Protein AF-A0A0E4BX94-F1 (afdb_monomer_lite)

Organism: NCBI:txid1355477

InterPro domains:
  IPR005530 SPW repeat-containing integral membrane domain [PF03779] (1-95)

Secondary structure (DSSP, 8-state):
-HHHHHHHHGGG---S-----TTHHHHHHHHHHHHHHHHHHHHHHTT---HHHHHHHHHHHHHHHHHHHHSS-TT-HHHHHHHHHHHHHHHHHHHHHHHHGGGS-HHHHTTTT-

Radius of gyration: 15.82 Å; chains: 1; bounding box: 36×21×45 Å

Sequence (114 aa):
MLLGALIAASPWFPIQDSSGIAGHDTMVLNTVAVGLVVFGLSQLEYVALQRWQEVATILVGLWLIVSPLVLGYSGEGFLRIYHTSLGAVAVILGVLQLWQDWDMSDQDLLKHGQ

Foldseek 3Di:
DVLLVCQLCVLVPPDDDCPDDPQSVVLNVLSNVLSVLLVVLVVVCLVANDLVSLVVLLVSLVCLQCVCVVRVVVVPVVSNVVSNVSSVVSNVVSVVVNVVCVPPDSVRSRVVSD

Structure (mmCIF, N/CA/C/O backbone):
data_AF-A0A0E4BX94-F1
#
_entry.id   AF-A0A0E4BX94-F1
#
loop_
_atom_site.group_PDB
_atom_site.id
_atom_site.type_symbol
_atom_site.label_atom_id
_atom_site.label_alt_id
_atom_site.label_comp_id
_atom_site.label_asym_id
_atom_site.label_entity_id
_atom_site.label_seq_id
_atom_site.pdbx_PDB_ins_code
_atom_site.Cartn_x
_atom_site.Cartn_y
_atom_site.Cartn_z
_atom_site.occupancy
_atom_site.B_iso_or_equiv
_atom_site.auth_seq_id
_atom_site.auth_comp_id
_atom_site.auth_asym_id
_atom_site.auth_atom_id
_atom_site.pdbx_PDB_model_num
ATOM 1 N N . MET A 1 1 ? -2.008 6.105 5.348 1.00 79.56 1 MET A N 1
ATOM 2 C CA . MET A 1 1 ? -1.988 7.306 4.469 1.00 79.56 1 MET A CA 1
ATOM 3 C C . MET A 1 1 ? -0.637 7.541 3.801 1.00 79.56 1 MET A C 1
ATOM 5 O O . MET A 1 1 ? -0.580 7.506 2.579 1.00 79.56 1 MET A O 1
ATOM 9 N N . LEU A 1 2 ? 0.447 7.757 4.564 1.00 85.12 2 LEU A N 1
ATOM 10 C CA . LEU A 1 2 ? 1.781 8.031 3.998 1.00 85.12 2 LEU A CA 1
ATOM 11 C C . LEU A 1 2 ? 2.258 6.939 3.030 1.00 85.12 2 LEU A C 1
ATOM 13 O O . LEU A 1 2 ? 2.759 7.262 1.962 1.00 85.12 2 LEU A O 1
ATOM 17 N N . LEU A 1 3 ? 2.039 5.663 3.367 1.00 80.94 3 LEU A N 1
ATOM 18 C CA . LEU A 1 3 ? 2.409 4.539 2.505 1.00 80.94 3 LEU A CA 1
ATOM 19 C C . LEU A 1 3 ? 1.673 4.576 1.155 1.00 80.94 3 LEU A C 1
ATOM 21 O O . LEU A 1 3 ? 2.311 4.467 0.116 1.00 80.94 3 LEU A O 1
ATOM 25 N N . GLY A 1 4 ? 0.355 4.803 1.159 1.00 76.81 4 GLY A N 1
ATOM 26 C CA . GLY A 1 4 ? -0.443 4.925 -0.068 1.00 76.81 4 GLY A CA 1
ATOM 27 C C . GLY A 1 4 ? -0.037 6.125 -0.925 1.00 76.81 4 GLY A C 1
ATOM 28 O O . GLY A 1 4 ? 0.129 5.987 -2.134 1.00 76.81 4 GLY A O 1
ATOM 29 N N . ALA A 1 5 ? 0.223 7.276 -0.297 1.00 82.69 5 ALA A N 1
ATOM 30 C CA . ALA A 1 5 ? 0.733 8.458 -0.992 1.00 82.69 5 ALA A CA 1
ATOM 31 C C . ALA A 1 5 ? 2.122 8.211 -1.608 1.00 82.69 5 ALA A C 1
ATOM 33 O O . ALA A 1 5 ? 2.380 8.616 -2.739 1.00 82.69 5 ALA A O 1
ATOM 34 N N . LEU A 1 6 ? 3.000 7.506 -0.891 1.00 83.94 6 LEU A N 1
ATOM 35 C CA . LEU A 1 6 ? 4.344 7.177 -1.355 1.00 83.94 6 LEU A CA 1
ATOM 36 C C . LEU A 1 6 ? 4.321 6.160 -2.502 1.00 83.94 6 LEU A C 1
ATOM 38 O O . LEU A 1 6 ? 5.088 6.315 -3.447 1.00 83.94 6 LEU A O 1
ATOM 42 N N . ILE A 1 7 ? 3.415 5.177 -2.463 1.00 81.69 7 ILE A N 1
ATOM 43 C CA . ILE A 1 7 ? 3.168 4.263 -3.587 1.00 81.69 7 ILE A CA 1
ATOM 44 C C . ILE A 1 7 ? 2.652 5.055 -4.794 1.00 81.69 7 ILE A C 1
ATOM 46 O O . ILE A 1 7 ? 3.216 4.938 -5.872 1.00 81.69 7 ILE A O 1
ATOM 50 N N . ALA A 1 8 ? 1.641 5.913 -4.624 1.00 82.81 8 ALA A N 1
ATOM 51 C CA . ALA A 1 8 ? 1.071 6.684 -5.733 1.00 82.81 8 ALA A CA 1
ATOM 52 C C . ALA A 1 8 ? 2.098 7.618 -6.396 1.00 82.81 8 ALA A C 1
ATOM 54 O O . ALA A 1 8 ? 2.104 7.766 -7.616 1.00 82.81 8 ALA A O 1
ATOM 55 N N . ALA A 1 9 ? 2.972 8.234 -5.598 1.00 82.25 9 ALA A N 1
ATOM 56 C CA . ALA A 1 9 ? 4.013 9.135 -6.080 1.00 82.25 9 ALA A CA 1
ATOM 57 C C . ALA A 1 9 ? 5.256 8.404 -6.614 1.00 82.25 9 ALA A C 1
ATOM 59 O O . ALA A 1 9 ? 6.087 9.030 -7.276 1.00 82.25 9 ALA A O 1
ATOM 60 N N . SER A 1 10 ? 5.401 7.096 -6.362 1.00 77.81 10 SER A N 1
ATOM 61 C CA . SER A 1 10 ? 6.633 6.373 -6.681 1.00 77.81 10 SER A CA 1
ATOM 62 C C . SER A 1 10 ? 7.057 6.409 -8.155 1.00 77.81 10 SER A C 1
ATOM 64 O O . SER A 1 10 ? 8.266 6.433 -8.387 1.00 77.81 10 SER A O 1
ATOM 66 N N . PRO A 1 11 ? 6.148 6.452 -9.157 1.00 75.88 11 PRO A N 1
ATOM 67 C CA . PRO A 1 11 ? 6.549 6.540 -10.563 1.00 75.88 11 PRO A CA 1
ATOM 68 C C . PRO A 1 11 ? 7.310 7.823 -10.923 1.00 75.88 11 PRO A C 1
ATOM 70 O O . PRO A 1 11 ? 7.987 7.856 -11.945 1.00 75.88 11 PRO A O 1
ATOM 73 N N . TRP A 1 12 ? 7.213 8.875 -10.103 1.00 80.38 12 TRP A N 1
ATOM 74 C CA . TRP A 1 12 ? 7.854 10.170 -10.353 1.00 80.38 12 TRP A CA 1
ATOM 75 C C . TRP A 1 12 ? 9.200 10.346 -9.642 1.00 80.38 12 TRP A C 1
ATOM 77 O O . TRP A 1 12 ? 9.798 11.418 -9.756 1.00 80.38 12 TRP A O 1
ATOM 87 N N . PHE A 1 13 ? 9.709 9.341 -8.917 1.00 74.25 13 PHE A N 1
ATOM 88 C CA . PHE A 1 13 ? 11.034 9.458 -8.308 1.00 74.25 13 PHE A CA 1
ATOM 89 C C . PHE A 1 13 ? 12.128 9.514 -9.391 1.00 74.25 13 PHE A C 1
ATOM 91 O O . PHE A 1 13 ? 12.252 8.583 -10.187 1.00 74.25 13 PHE A O 1
ATOM 98 N N . PRO A 1 14 ? 12.951 10.580 -9.430 1.00 60.97 14 PRO A N 1
ATOM 99 C CA . PRO A 1 14 ? 13.936 10.783 -10.485 1.00 60.97 14 PRO A CA 1
ATOM 100 C C . PRO A 1 14 ? 15.187 9.927 -10.238 1.00 60.97 14 PRO A C 1
ATOM 102 O O . PRO A 1 14 ? 16.196 10.425 -9.743 1.00 60.97 14 PRO A O 1
ATOM 105 N N . ILE A 1 15 ? 15.138 8.626 -10.546 1.00 59.38 15 ILE A N 1
ATOM 106 C CA . ILE A 1 15 ? 16.303 7.726 -10.463 1.00 59.38 15 ILE A CA 1
ATOM 107 C C . ILE A 1 15 ? 16.388 6.852 -11.733 1.00 59.38 15 ILE A C 1
ATOM 109 O O . ILE A 1 15 ? 15.946 5.714 -11.748 1.00 59.38 15 ILE A O 1
ATOM 113 N N . GLN A 1 16 ? 16.962 7.478 -12.771 1.00 60.22 16 GLN A N 1
ATOM 114 C CA . GLN A 1 16 ? 17.730 6.990 -13.937 1.00 60.22 16 GLN A CA 1
ATOM 115 C C . GLN A 1 16 ? 17.246 5.833 -14.847 1.00 60.22 16 GLN A C 1
ATOM 117 O O . GLN A 1 16 ? 16.860 4.754 -14.418 1.00 60.22 16 GLN A O 1
ATOM 122 N N . ASP A 1 17 ? 17.451 6.112 -16.143 1.00 51.81 17 ASP A N 1
ATOM 123 C CA . ASP A 1 17 ? 17.441 5.270 -17.347 1.00 51.81 17 ASP A CA 1
ATOM 124 C C . ASP A 1 17 ? 16.087 4.812 -17.900 1.00 51.81 17 ASP A C 1
ATOM 126 O O . ASP A 1 17 ? 15.823 3.628 -18.094 1.00 51.81 17 ASP A O 1
ATOM 130 N N . SER A 1 18 ? 15.286 5.799 -18.320 1.00 55.69 18 SER A N 1
ATOM 131 C CA . SER A 1 18 ? 14.174 5.650 -19.275 1.00 55.69 18 SER A CA 1
ATOM 132 C C . SER A 1 18 ? 14.675 5.246 -20.674 1.00 55.69 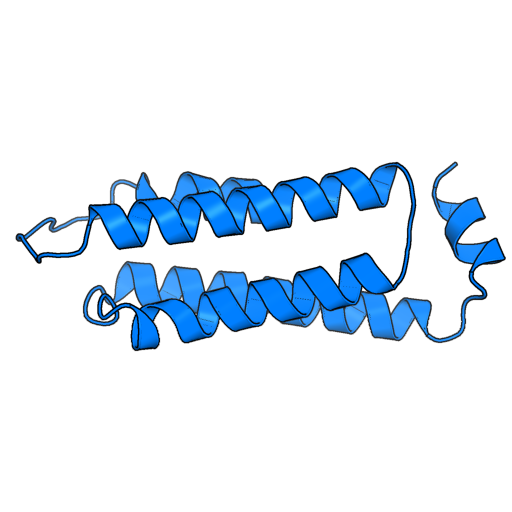18 SER A C 1
ATOM 134 O O . SER A 1 18 ? 14.438 5.928 -21.672 1.00 55.69 18 SER A O 1
ATOM 136 N N . SER A 1 19 ? 15.425 4.150 -20.770 1.00 47.44 19 SER A N 1
ATOM 137 C CA . SER A 1 19 ? 15.714 3.510 -22.049 1.00 47.44 19 SER A CA 1
ATOM 138 C C . SER A 1 19 ? 14.473 2.710 -22.446 1.00 47.44 19 SER A C 1
ATOM 140 O O . SER A 1 19 ? 14.101 1.740 -21.798 1.00 47.44 19 SER A O 1
ATOM 142 N N . GLY A 1 20 ? 13.766 3.228 -23.454 1.00 57.00 20 GLY A N 1
ATOM 143 C CA . GLY A 1 20 ? 12.407 2.856 -23.839 1.00 57.00 20 GLY A CA 1
ATOM 144 C C . GLY A 1 20 ? 12.058 1.368 -23.761 1.00 57.00 20 GLY A C 1
ATOM 145 O O . GLY A 1 20 ? 12.654 0.536 -24.439 1.00 57.00 20 GLY A O 1
ATOM 146 N N . ILE A 1 21 ? 10.998 1.064 -23.011 1.00 49.38 21 ILE A N 1
ATOM 147 C CA . ILE A 1 21 ? 10.286 -0.213 -23.059 1.00 49.38 21 ILE A CA 1
ATOM 148 C C . ILE A 1 21 ? 8.782 0.082 -23.146 1.00 49.38 21 ILE A C 1
ATOM 150 O O . ILE A 1 21 ? 8.254 0.971 -22.474 1.00 49.38 21 ILE A O 1
ATOM 154 N N . ALA A 1 22 ? 8.081 -0.637 -24.021 1.00 52.03 22 ALA A N 1
ATOM 155 C CA . ALA A 1 22 ? 6.626 -0.598 -24.118 1.00 52.03 22 ALA A CA 1
ATOM 156 C C . ALA A 1 22 ? 6.000 -1.049 -22.783 1.00 52.03 22 ALA A C 1
ATOM 158 O O . ALA A 1 22 ? 6.288 -2.148 -22.321 1.00 52.03 22 ALA A O 1
ATOM 159 N N . GLY A 1 23 ? 5.160 -0.212 -22.162 1.00 59.84 23 GLY A N 1
ATOM 160 C CA . GLY A 1 23 ? 4.492 -0.539 -20.890 1.00 59.84 23 GLY A CA 1
ATOM 161 C C . GLY A 1 23 ? 4.513 0.555 -19.817 1.00 59.84 23 GLY A C 1
ATOM 162 O O . GLY A 1 23 ? 3.807 0.412 -18.819 1.00 59.84 23 GLY A O 1
ATOM 163 N N . HIS A 1 24 ? 5.244 1.657 -20.033 1.00 67.62 24 HIS A N 1
ATOM 164 C CA . HIS A 1 24 ? 5.323 2.802 -19.110 1.00 67.62 24 HIS A CA 1
ATOM 165 C C . HIS A 1 24 ? 3.944 3.286 -18.630 1.00 67.62 24 HIS A C 1
ATOM 167 O O . HIS A 1 24 ? 3.722 3.428 -17.430 1.00 67.62 24 HIS A O 1
ATOM 173 N N . ASP A 1 25 ? 2.988 3.452 -19.547 1.00 74.38 25 ASP A N 1
ATOM 174 C CA . ASP A 1 25 ? 1.649 3.948 -19.207 1.00 74.38 25 ASP A CA 1
ATOM 175 C C . ASP A 1 25 ? 0.881 2.975 -18.302 1.00 74.38 25 ASP A C 1
ATOM 177 O O . ASP A 1 25 ? 0.211 3.382 -17.356 1.00 74.38 25 ASP A O 1
ATOM 181 N N . THR A 1 26 ? 1.006 1.668 -18.553 1.00 79.25 26 THR A N 1
ATOM 182 C CA . THR A 1 26 ? 0.320 0.629 -17.764 1.00 79.25 26 THR A CA 1
ATOM 183 C C . THR A 1 26 ? 0.925 0.501 -16.369 1.00 79.25 26 THR A C 1
ATOM 185 O O . THR A 1 26 ? 0.191 0.327 -15.396 1.00 79.25 26 THR A O 1
ATOM 188 N N . MET A 1 27 ? 2.248 0.639 -16.259 1.00 77.38 27 MET A N 1
ATOM 189 C CA . MET A 1 27 ? 2.942 0.689 -14.976 1.00 77.38 27 MET A CA 1
ATOM 190 C C . MET A 1 27 ? 2.463 1.885 -14.149 1.00 77.38 27 MET A C 1
ATOM 192 O O . MET A 1 27 ? 1.979 1.688 -13.038 1.00 77.38 27 MET A O 1
ATOM 196 N N . VAL A 1 28 ? 2.537 3.104 -14.701 1.00 82.50 28 VAL A N 1
ATOM 197 C CA . VAL A 1 28 ? 2.132 4.332 -13.995 1.00 82.50 28 VAL A CA 1
ATOM 198 C C . VAL A 1 28 ? 0.681 4.232 -13.528 1.00 82.50 28 VAL A C 1
ATOM 200 O O . VAL A 1 28 ? 0.394 4.512 -12.364 1.00 82.50 28 VAL A O 1
ATOM 203 N N . LEU A 1 29 ? -0.228 3.774 -14.395 1.00 85.69 29 LEU A N 1
ATOM 204 C CA . LEU A 1 29 ? -1.639 3.602 -14.044 1.00 85.69 29 LEU A CA 1
ATOM 205 C C . LEU A 1 29 ? -1.844 2.584 -12.917 1.00 85.69 29 LEU A C 1
ATOM 207 O O . LEU A 1 29 ? -2.574 2.882 -11.974 1.00 85.69 29 LEU A O 1
ATOM 211 N N . ASN A 1 30 ? -1.198 1.414 -12.975 1.00 85.81 30 ASN A N 1
ATOM 212 C CA . ASN A 1 30 ? -1.309 0.403 -11.921 1.00 85.81 30 ASN A CA 1
ATOM 213 C C . ASN A 1 30 ? -0.779 0.934 -10.582 1.00 85.81 30 ASN A C 1
ATOM 215 O O . ASN A 1 30 ? -1.452 0.815 -9.559 1.00 85.81 30 ASN A O 1
ATOM 219 N N . THR A 1 31 ? 0.390 1.571 -10.584 1.00 83.69 31 THR A N 1
ATOM 220 C CA . THR A 1 31 ? 1.014 2.103 -9.369 1.00 83.69 31 THR A CA 1
ATOM 221 C C . THR A 1 31 ? 0.186 3.219 -8.736 1.00 83.69 31 THR A C 1
ATOM 223 O O . THR A 1 31 ? -0.067 3.193 -7.530 1.00 83.69 31 THR A O 1
ATOM 226 N N . VAL A 1 32 ? -0.293 4.174 -9.541 1.00 86.19 32 VAL A N 1
ATOM 227 C CA . VAL A 1 32 ? -1.159 5.260 -9.063 1.00 86.19 32 VAL A CA 1
ATOM 228 C C . VAL A 1 32 ? -2.476 4.702 -8.539 1.00 86.19 32 VAL A C 1
ATOM 230 O O . VAL A 1 32 ? -2.900 5.085 -7.450 1.00 86.19 32 VAL A O 1
ATOM 233 N N . ALA A 1 33 ? -3.104 3.770 -9.261 1.00 88.19 33 ALA A N 1
ATOM 234 C CA . ALA A 1 33 ? -4.355 3.153 -8.832 1.00 88.19 33 ALA A CA 1
ATOM 235 C C . ALA A 1 33 ? -4.193 2.435 -7.487 1.00 88.19 33 ALA A C 1
ATOM 237 O O . ALA A 1 33 ? -4.972 2.680 -6.567 1.00 88.19 33 ALA A O 1
ATOM 238 N N . VAL A 1 34 ? -3.153 1.610 -7.332 1.00 87.50 34 VAL A N 1
ATOM 239 C CA . VAL A 1 34 ? -2.877 0.925 -6.062 1.00 87.50 34 VAL A CA 1
ATOM 240 C C . VAL A 1 34 ? -2.593 1.927 -4.945 1.00 87.50 34 VAL A C 1
ATOM 242 O O . VAL A 1 34 ? -3.151 1.799 -3.856 1.00 87.50 34 VAL A O 1
ATOM 245 N N . GLY A 1 35 ? -1.783 2.954 -5.205 1.00 86.25 35 GLY A N 1
ATOM 246 C CA . GLY A 1 35 ? -1.486 3.989 -4.217 1.00 86.25 35 GLY A CA 1
ATOM 247 C C . GLY A 1 35 ? -2.733 4.745 -3.752 1.00 86.25 35 GLY A C 1
ATOM 248 O O . GLY A 1 35 ? -2.911 4.949 -2.550 1.00 86.25 35 GLY A O 1
ATOM 249 N N . LEU A 1 36 ? -3.642 5.082 -4.672 1.00 89.44 36 LEU A N 1
ATOM 250 C CA . LEU A 1 36 ? -4.932 5.701 -4.353 1.00 89.44 36 LEU A CA 1
ATOM 251 C C . LEU A 1 36 ? -5.845 4.769 -3.553 1.00 89.44 36 LEU A C 1
ATOM 253 O O . LEU A 1 36 ? -6.498 5.230 -2.619 1.00 89.44 36 LEU A O 1
ATOM 257 N N . VAL A 1 37 ? -5.868 3.471 -3.869 1.00 89.94 37 VAL A N 1
ATOM 258 C CA . VAL A 1 37 ? -6.639 2.479 -3.103 1.00 89.94 37 VAL A CA 1
ATOM 259 C C . VAL A 1 37 ? -6.106 2.368 -1.677 1.00 89.94 37 VAL A C 1
ATOM 261 O O . VAL A 1 37 ? -6.883 2.500 -0.736 1.00 89.94 37 VAL A O 1
ATOM 264 N N . VAL A 1 38 ? -4.792 2.200 -1.493 1.00 87.44 38 VAL A N 1
ATOM 265 C CA . VAL A 1 38 ? -4.177 2.136 -0.154 1.00 87.44 38 VAL A CA 1
ATOM 266 C C . VAL A 1 38 ? -4.409 3.439 0.610 1.00 87.44 38 VAL A C 1
ATOM 268 O O . VAL A 1 38 ? -4.736 3.414 1.795 1.00 87.44 38 VAL A O 1
ATOM 271 N N . PHE A 1 39 ? -4.270 4.588 -0.055 1.00 89.25 39 PHE A N 1
ATOM 272 C CA . PHE A 1 39 ? -4.545 5.886 0.553 1.00 89.25 39 PHE A CA 1
ATOM 273 C C . PHE A 1 39 ? -6.007 5.997 1.004 1.00 89.25 39 PHE A C 1
ATOM 275 O O . PHE A 1 39 ? -6.257 6.375 2.145 1.00 89.25 39 PHE A O 1
ATOM 282 N N . GLY A 1 40 ? -6.957 5.629 0.141 1.00 87.06 40 GLY A N 1
ATOM 283 C CA . GLY A 1 40 ? -8.387 5.651 0.436 1.00 87.06 40 GLY A CA 1
ATOM 284 C C . GLY A 1 40 ? -8.775 4.703 1.569 1.00 87.06 40 GLY A C 1
ATOM 285 O O . GLY A 1 40 ? -9.475 5.125 2.484 1.00 87.06 40 GLY A O 1
ATOM 286 N N . LEU A 1 41 ? -8.264 3.467 1.567 1.00 86.06 41 LEU A N 1
ATOM 287 C CA . LEU A 1 41 ? -8.464 2.508 2.661 1.00 86.06 41 LEU A CA 1
ATOM 288 C C . LEU A 1 41 ? -7.952 3.075 3.987 1.00 86.06 41 LEU A C 1
ATOM 290 O O . LEU A 1 41 ? -8.702 3.117 4.956 1.00 86.06 41 LEU A O 1
ATOM 294 N N . SER A 1 42 ? -6.742 3.645 3.998 1.00 84.19 42 SER A N 1
ATOM 295 C CA . SER A 1 42 ? -6.223 4.323 5.191 1.00 84.19 42 SER A CA 1
ATOM 296 C C . SER A 1 42 ? -7.082 5.506 5.645 1.00 84.19 42 SER A C 1
ATOM 298 O O . SER A 1 42 ? -7.032 5.876 6.810 1.00 84.19 42 SER A O 1
ATOM 300 N N . GLN A 1 43 ? -7.797 6.177 4.739 1.00 86.06 43 GLN A N 1
ATOM 301 C CA . GLN A 1 43 ? -8.676 7.283 5.119 1.00 86.06 43 GLN A CA 1
ATOM 302 C C . GLN A 1 43 ? -9.980 6.792 5.732 1.00 86.06 43 GLN A C 1
ATOM 304 O O . GLN A 1 43 ? -10.484 7.430 6.655 1.00 86.06 43 GLN A O 1
ATOM 309 N N . LEU A 1 44 ? -10.504 5.674 5.233 1.00 84.00 44 LEU A N 1
ATOM 310 C CA . LEU A 1 44 ? -11.697 5.035 5.776 1.00 84.00 44 LEU A CA 1
ATOM 311 C C . LEU A 1 44 ? -11.457 4.494 7.187 1.00 84.00 44 LEU A C 1
ATOM 313 O O . LEU A 1 44 ? -12.360 4.612 8.010 1.00 84.00 44 LEU A O 1
ATOM 317 N N . GLU A 1 45 ? -10.245 4.021 7.491 1.00 80.75 45 GLU A N 1
ATOM 318 C CA . GLU A 1 45 ? -9.863 3.586 8.844 1.00 80.75 45 GLU A CA 1
ATOM 319 C C . GLU A 1 45 ? -10.065 4.689 9.897 1.00 80.75 45 GLU A C 1
ATOM 321 O O . GLU A 1 45 ? -10.488 4.395 11.009 1.00 80.75 45 GLU A O 1
ATOM 326 N N . TYR A 1 46 ? -9.861 5.970 9.558 1.00 77.44 46 TYR A N 1
ATOM 327 C CA . TYR A 1 46 ? -10.109 7.077 10.498 1.00 77.44 46 TYR A CA 1
ATOM 328 C C . TYR A 1 46 ? -11.592 7.336 10.779 1.00 77.44 46 TYR A C 1
ATOM 330 O O . TYR A 1 46 ? -11.921 7.961 11.783 1.00 77.44 46 TYR A O 1
ATOM 338 N N . VAL A 1 47 ? -12.485 6.926 9.876 1.00 76.31 47 VAL A N 1
ATOM 339 C CA . VAL A 1 47 ? -13.928 7.202 9.977 1.00 76.31 47 VAL A CA 1
ATOM 340 C C . VAL A 1 47 ? -14.681 5.986 10.507 1.00 76.31 47 VAL A C 1
ATOM 342 O O . VAL A 1 47 ? -15.637 6.127 11.266 1.00 76.31 47 VAL A O 1
ATOM 345 N N . ALA A 1 48 ? -14.267 4.791 10.095 1.00 72.12 48 ALA A N 1
ATOM 346 C CA . ALA A 1 48 ? -14.878 3.535 10.481 1.00 72.12 48 ALA A CA 1
ATOM 347 C C . ALA A 1 48 ? -13.822 2.427 10.470 1.00 72.12 48 ALA A C 1
ATOM 349 O O . ALA A 1 48 ? -13.534 1.862 9.417 1.00 72.12 48 ALA A O 1
ATOM 350 N N . LEU A 1 49 ? -13.296 2.090 11.647 1.00 71.56 49 LEU A N 1
ATOM 351 C CA . LEU A 1 49 ? -12.417 0.938 11.840 1.00 71.56 49 LEU A CA 1
ATOM 352 C C . LEU A 1 49 ? -13.213 -0.346 11.581 1.00 71.56 49 LEU A C 1
ATOM 354 O O . LEU A 1 49 ? -14.122 -0.692 12.338 1.00 71.56 49 LEU A O 1
ATOM 358 N N . GLN A 1 50 ? -12.916 -1.022 10.472 1.00 78.81 50 GLN A N 1
ATOM 359 C CA . GLN A 1 50 ? -13.559 -2.282 10.105 1.00 78.81 50 GLN A CA 1
ATOM 360 C C . GLN A 1 50 ? -12.516 -3.282 9.613 1.00 78.81 50 GLN A C 1
ATOM 362 O O . GLN A 1 50 ? -11.770 -2.994 8.683 1.00 78.81 50 GLN A O 1
ATOM 367 N N . ARG A 1 51 ? -12.558 -4.505 10.151 1.00 81.69 51 ARG A N 1
ATOM 368 C CA . ARG A 1 51 ? -11.639 -5.617 9.829 1.00 81.69 51 ARG A CA 1
ATOM 369 C C . ARG A 1 51 ? -11.494 -5.916 8.329 1.00 81.69 51 ARG A C 1
ATOM 371 O O . ARG A 1 51 ? -10.460 -6.393 7.873 1.00 81.69 51 ARG A O 1
ATOM 378 N N . TRP A 1 52 ? -12.519 -5.636 7.515 1.00 83.44 52 TRP A N 1
ATOM 379 C CA . TRP A 1 52 ? -12.423 -5.843 6.063 1.00 83.44 52 TRP A CA 1
ATOM 380 C C . TRP A 1 52 ? -11.405 -4.904 5.398 1.00 83.44 52 TRP A C 1
ATOM 382 O O . TRP A 1 52 ? -10.856 -5.266 4.358 1.00 83.44 52 TRP A O 1
ATOM 392 N N . GLN A 1 53 ? -11.141 -3.726 5.977 1.00 85.62 53 GLN A N 1
ATOM 393 C CA . GLN A 1 53 ? -10.167 -2.760 5.459 1.00 85.62 53 GLN A CA 1
ATOM 394 C C . GLN A 1 53 ? -8.744 -3.302 5.594 1.00 85.62 53 GLN A C 1
ATOM 396 O O . GLN A 1 53 ? -7.946 -3.168 4.667 1.00 85.62 53 GLN A O 1
ATOM 401 N N . GLU A 1 54 ? -8.458 -4.009 6.685 1.00 87.62 54 GLU A N 1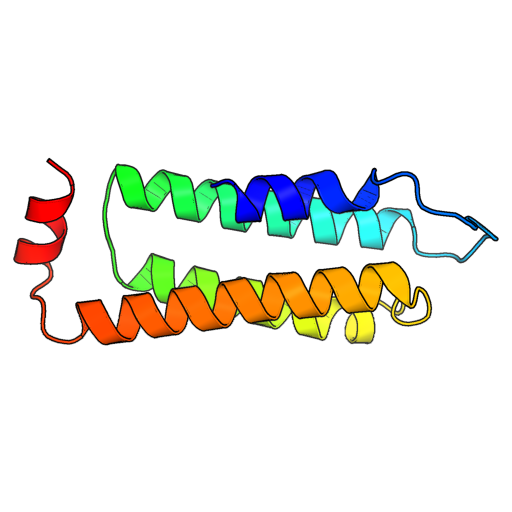
ATOM 402 C CA . GLU A 1 54 ? -7.182 -4.691 6.910 1.00 87.62 54 GLU A CA 1
ATOM 403 C C . GLU A 1 54 ? -6.979 -5.794 5.866 1.00 87.62 54 GLU A C 1
ATOM 405 O O . GLU A 1 54 ? -5.951 -5.845 5.187 1.00 87.62 54 GLU A O 1
ATOM 410 N N . VAL A 1 55 ? -8.007 -6.626 5.650 1.00 89.88 55 VAL A N 1
ATOM 411 C CA . VAL A 1 55 ? -7.995 -7.675 4.616 1.00 89.88 55 VAL A CA 1
ATOM 412 C C . VAL A 1 55 ? -7.814 -7.069 3.222 1.00 89.88 55 VAL A C 1
ATOM 414 O O . VAL A 1 55 ? -7.021 -7.578 2.427 1.00 89.88 55 VAL A O 1
ATOM 417 N N . ALA A 1 56 ? -8.495 -5.962 2.918 1.00 89.19 56 ALA A N 1
ATOM 418 C CA . ALA A 1 56 ? -8.335 -5.252 1.653 1.00 89.19 56 ALA A CA 1
ATOM 419 C C . ALA A 1 56 ? -6.904 -4.717 1.480 1.00 89.19 56 ALA A C 1
ATOM 421 O O . ALA A 1 56 ? -6.314 -4.898 0.415 1.00 89.19 56 ALA A O 1
ATOM 422 N N . THR A 1 57 ? -6.310 -4.136 2.525 1.00 89.56 57 THR A N 1
ATOM 423 C CA . THR A 1 57 ? -4.921 -3.651 2.513 1.00 89.56 57 THR A CA 1
ATOM 424 C C . THR A 1 57 ? -3.928 -4.787 2.258 1.00 89.56 57 THR A C 1
ATOM 426 O O . THR A 1 57 ? -3.017 -4.625 1.441 1.00 89.56 57 THR A O 1
ATOM 429 N N . ILE A 1 58 ? -4.136 -5.964 2.861 1.00 91.06 58 ILE A N 1
ATOM 430 C CA . ILE A 1 58 ? -3.322 -7.162 2.597 1.00 91.06 58 ILE A CA 1
ATOM 431 C C . ILE A 1 58 ? -3.428 -7.576 1.124 1.00 91.06 58 ILE A C 1
ATOM 433 O O . ILE A 1 58 ? -2.407 -7.778 0.465 1.00 91.06 58 ILE A O 1
ATOM 437 N N . LEU A 1 59 ? -4.646 -7.686 0.584 1.00 94.00 59 LEU A N 1
ATOM 438 C CA . LEU A 1 59 ? -4.862 -8.098 -0.808 1.00 94.00 59 LEU A CA 1
ATOM 439 C C . LEU A 1 59 ? -4.233 -7.116 -1.802 1.00 94.00 59 LEU A C 1
ATOM 441 O O . LEU A 1 59 ? -3.599 -7.530 -2.774 1.00 94.00 59 LEU A O 1
ATOM 445 N N . VAL A 1 60 ? -4.364 -5.817 -1.539 1.00 91.50 60 VAL A N 1
ATOM 446 C CA . VAL A 1 60 ? -3.780 -4.759 -2.369 1.00 91.50 60 VAL A CA 1
ATOM 447 C C . VAL A 1 60 ? -2.249 -4.772 -2.281 1.00 91.50 60 VAL A C 1
ATOM 449 O O . VAL A 1 60 ? -1.577 -4.640 -3.305 1.00 91.50 60 VAL A O 1
ATOM 452 N N . GLY A 1 61 ? -1.683 -5.006 -1.094 1.00 89.88 61 GLY A N 1
ATOM 453 C CA . GLY A 1 61 ? -0.241 -5.184 -0.910 1.00 89.88 61 GLY A CA 1
ATOM 454 C C . GLY A 1 61 ? 0.306 -6.406 -1.659 1.00 89.88 61 GLY A C 1
ATOM 455 O O . GLY A 1 61 ? 1.327 -6.303 -2.341 1.00 89.88 61 GLY A O 1
ATOM 456 N N . LEU A 1 62 ? -0.404 -7.539 -1.616 1.00 93.44 62 LEU A N 1
ATOM 457 C CA . LEU A 1 62 ? -0.065 -8.741 -2.389 1.00 93.44 62 LEU A CA 1
ATOM 458 C C . LEU A 1 62 ? -0.121 -8.482 -3.898 1.00 93.44 62 LEU A C 1
ATOM 460 O O . LEU A 1 62 ? 0.786 -8.888 -4.629 1.00 93.44 62 LEU A O 1
ATOM 464 N N . TRP A 1 63 ? -1.145 -7.769 -4.373 1.00 92.38 63 TRP A N 1
ATOM 465 C CA . TRP A 1 63 ? -1.230 -7.369 -5.776 1.00 92.38 63 TRP A CA 1
ATOM 466 C C . TRP A 1 63 ? -0.046 -6.489 -6.188 1.00 92.38 63 TRP A C 1
ATOM 468 O O . TRP A 1 63 ? 0.534 -6.702 -7.253 1.00 92.38 63 TRP A O 1
ATOM 478 N N . LEU A 1 64 ? 0.384 -5.552 -5.339 1.00 88.38 64 LEU A N 1
ATOM 479 C CA . LEU A 1 64 ? 1.538 -4.697 -5.629 1.00 88.38 64 LEU A CA 1
ATOM 480 C C . LEU A 1 64 ? 2.835 -5.508 -5.812 1.00 88.38 64 LEU A C 1
ATOM 482 O O . LEU A 1 64 ? 3.637 -5.174 -6.681 1.00 88.38 64 LEU A O 1
ATOM 486 N N . ILE A 1 65 ? 3.004 -6.603 -5.064 1.00 88.31 65 ILE A N 1
ATOM 487 C CA . ILE A 1 65 ? 4.144 -7.528 -5.195 1.00 88.31 65 ILE A CA 1
ATOM 488 C C . ILE A 1 65 ? 4.084 -8.320 -6.510 1.00 88.31 65 ILE A C 1
ATOM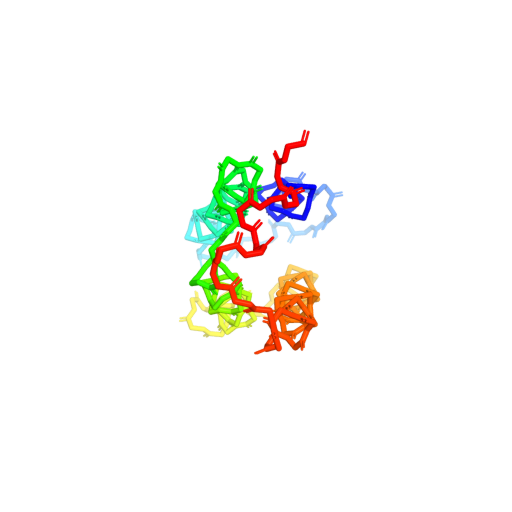 490 O O . ILE A 1 65 ? 5.102 -8.495 -7.178 1.00 88.31 65 ILE A O 1
ATOM 494 N N . VAL A 1 66 ? 2.903 -8.822 -6.880 1.00 89.19 66 VAL A N 1
ATOM 495 C CA . VAL A 1 66 ? 2.727 -9.743 -8.019 1.00 89.19 66 VAL A CA 1
ATOM 496 C C . VAL A 1 66 ? 2.574 -9.000 -9.355 1.00 89.19 66 VAL A C 1
ATOM 498 O O . VAL A 1 66 ? 2.990 -9.504 -10.401 1.00 89.19 66 VAL A O 1
ATOM 501 N N . SER A 1 67 ? 2.032 -7.782 -9.339 1.00 85.88 67 SER A N 1
ATOM 502 C CA . SER A 1 67 ? 1.716 -7.000 -10.542 1.00 85.88 67 SER A CA 1
ATOM 503 C C . SER A 1 67 ? 2.892 -6.749 -11.501 1.00 85.88 67 SER A C 1
ATOM 505 O O . SER A 1 67 ? 2.654 -6.849 -12.705 1.00 85.88 67 SER A O 1
ATOM 507 N N . PRO A 1 68 ? 4.160 -6.545 -11.072 1.00 82.62 68 PRO A N 1
ATOM 508 C CA . PRO A 1 68 ? 5.279 -6.387 -12.006 1.00 82.62 68 PRO A CA 1
ATOM 509 C C . PRO A 1 68 ? 5.545 -7.635 -12.859 1.00 82.62 68 PRO A C 1
ATOM 511 O O . PRO A 1 68 ? 6.032 -7.519 -13.985 1.00 82.62 68 PRO A O 1
ATOM 514 N N . LEU A 1 69 ? 5.238 -8.829 -12.333 1.00 84.19 69 LEU A N 1
ATOM 515 C CA . LEU A 1 69 ? 5.373 -10.101 -13.053 1.00 84.19 69 LEU A CA 1
ATOM 516 C C . LEU A 1 69 ? 4.230 -10.287 -14.056 1.00 84.19 69 LEU A C 1
ATOM 518 O O . LEU A 1 69 ? 4.466 -10.708 -15.184 1.00 84.19 69 LEU A O 1
ATOM 522 N N . VAL A 1 70 ? 3.004 -9.940 -13.653 1.00 84.06 70 VAL A N 1
ATOM 523 C CA . VAL A 1 70 ? 1.790 -10.083 -14.475 1.00 84.06 70 VAL A CA 1
ATOM 524 C C . VAL A 1 70 ? 1.751 -9.064 -15.615 1.00 84.06 70 VAL A C 1
ATOM 526 O O . VAL A 1 70 ? 1.350 -9.397 -16.726 1.00 84.06 70 VAL A O 1
ATOM 529 N N . LEU A 1 71 ? 2.180 -7.829 -15.350 1.00 79.44 71 LEU A N 1
ATOM 530 C CA . LEU A 1 71 ? 2.119 -6.706 -16.289 1.00 79.44 71 LEU A CA 1
ATOM 531 C C . LEU A 1 71 ? 3.412 -6.523 -17.103 1.00 79.44 71 LEU A C 1
ATOM 533 O O . LEU A 1 71 ? 3.503 -5.604 -17.910 1.00 79.44 71 LEU A O 1
ATOM 537 N N . GLY A 1 72 ? 4.414 -7.386 -16.910 1.00 71.94 72 GLY A N 1
ATOM 538 C CA . GLY A 1 72 ? 5.584 -7.463 -17.788 1.00 71.94 72 GLY A CA 1
ATOM 539 C C . GLY A 1 72 ? 6.646 -6.371 -17.607 1.00 71.94 72 GLY A C 1
ATOM 540 O O . GLY A 1 72 ? 7.622 -6.376 -18.350 1.00 71.94 72 GLY A O 1
ATOM 541 N N . TYR A 1 73 ? 6.535 -5.490 -16.606 1.00 69.69 73 TYR A N 1
ATOM 542 C CA . TYR A 1 73 ? 7.552 -4.464 -16.298 1.00 69.69 73 TYR A CA 1
ATOM 543 C C . TYR A 1 73 ? 8.577 -4.901 -15.232 1.00 69.69 73 TYR A C 1
ATOM 545 O O . TYR A 1 73 ? 9.326 -4.097 -14.681 1.00 69.69 73 TYR A O 1
ATOM 553 N N . SER A 1 74 ? 8.666 -6.205 -14.948 1.00 62.97 74 SER A N 1
ATOM 554 C CA . SER A 1 74 ? 9.627 -6.776 -13.989 1.00 62.97 74 SER A CA 1
ATOM 555 C C . SER A 1 74 ? 11.113 -6.556 -14.335 1.00 62.97 74 SER A C 1
ATOM 557 O O . SER A 1 74 ? 11.966 -6.790 -13.474 1.00 62.97 74 SER A O 1
ATOM 559 N N . GLY A 1 75 ? 11.435 -6.115 -15.558 1.00 61.50 75 GLY A N 1
ATOM 560 C CA . GLY A 1 75 ? 12.792 -5.760 -15.993 1.00 61.50 75 GLY A CA 1
ATOM 561 C C . GLY A 1 75 ? 13.338 -4.472 -15.365 1.00 61.50 75 GLY A C 1
ATOM 562 O O . GLY A 1 75 ? 14.554 -4.304 -15.287 1.00 61.50 75 GLY A O 1
ATOM 563 N N . GLU A 1 76 ? 12.471 -3.603 -14.841 1.00 63.97 76 GLU A N 1
ATOM 564 C CA . GLU A 1 76 ? 12.874 -2.365 -14.169 1.00 63.97 76 GLU A CA 1
ATOM 565 C C . GLU A 1 76 ? 13.261 -2.656 -12.717 1.00 63.97 76 GLU A C 1
ATOM 567 O O . GLU A 1 76 ? 12.452 -2.576 -11.789 1.00 63.97 76 GLU A O 1
ATOM 572 N N . GLY A 1 77 ? 14.517 -3.075 -12.526 1.00 66.69 77 GLY A N 1
ATOM 573 C CA . GLY A 1 77 ? 15.016 -3.619 -11.261 1.00 66.69 77 GLY A CA 1
ATOM 574 C C . GLY A 1 77 ? 14.714 -2.747 -10.038 1.00 66.69 77 GLY A C 1
ATOM 575 O O . GLY A 1 77 ? 14.318 -3.277 -9.002 1.00 66.69 77 GLY A O 1
ATOM 576 N N . PHE A 1 78 ? 14.824 -1.424 -10.167 1.00 69.06 78 PHE A N 1
ATOM 577 C CA . PHE A 1 78 ? 14.525 -0.480 -9.089 1.00 69.06 78 PHE A CA 1
ATOM 578 C C . PHE A 1 78 ? 13.028 -0.440 -8.748 1.00 69.06 78 PHE A C 1
ATOM 580 O O . PHE A 1 78 ? 12.648 -0.688 -7.603 1.00 69.06 78 PHE A O 1
ATOM 587 N N . LEU A 1 79 ? 12.166 -0.203 -9.740 1.00 68.38 79 LEU A N 1
ATOM 588 C CA . LEU A 1 79 ? 10.714 -0.142 -9.550 1.00 68.38 79 LEU A CA 1
ATOM 589 C C . LEU A 1 79 ? 10.158 -1.462 -9.018 1.00 68.38 79 LEU A C 1
ATOM 591 O O . LEU A 1 79 ? 9.340 -1.442 -8.098 1.00 68.38 79 LEU A O 1
ATOM 595 N N . ARG A 1 80 ? 10.653 -2.604 -9.505 1.00 77.62 80 ARG A N 1
ATOM 596 C CA . ARG A 1 80 ? 10.292 -3.927 -8.979 1.00 77.62 80 ARG A CA 1
ATOM 597 C C . ARG A 1 80 ? 10.622 -4.059 -7.493 1.00 77.62 80 ARG A C 1
ATOM 599 O O . ARG A 1 80 ? 9.775 -4.521 -6.729 1.00 77.62 80 ARG A O 1
ATOM 606 N N . ILE A 1 81 ? 11.828 -3.663 -7.078 1.00 78.38 81 ILE A N 1
ATOM 607 C CA . ILE A 1 81 ? 12.252 -3.714 -5.670 1.00 78.38 81 ILE A CA 1
ATOM 608 C C . ILE A 1 81 ? 11.363 -2.805 -4.817 1.00 78.38 81 ILE A C 1
ATOM 610 O O . ILE A 1 81 ? 10.907 -3.237 -3.760 1.00 78.38 81 ILE A O 1
ATOM 614 N N . TYR A 1 82 ? 11.056 -1.594 -5.285 1.00 78.50 82 TYR A N 1
ATOM 615 C CA . TYR A 1 82 ? 10.183 -0.662 -4.567 1.00 78.50 82 TYR A CA 1
ATOM 616 C C . TYR A 1 82 ? 8.755 -1.188 -4.415 1.00 78.50 82 TYR A C 1
ATOM 618 O O . TYR A 1 82 ? 8.243 -1.223 -3.300 1.00 78.50 82 TYR A O 1
ATOM 626 N N . HIS A 1 83 ? 8.132 -1.655 -5.500 1.00 81.25 83 HIS A N 1
ATOM 627 C CA . HIS A 1 83 ? 6.780 -2.225 -5.471 1.00 81.25 83 HIS A CA 1
ATOM 628 C C . HIS A 1 83 ? 6.706 -3.442 -4.549 1.00 81.25 83 HIS A C 1
ATOM 630 O O . HIS A 1 83 ? 5.808 -3.542 -3.715 1.00 81.25 83 HIS A O 1
ATOM 636 N N . THR A 1 84 ? 7.701 -4.327 -4.641 1.00 84.62 84 THR A N 1
ATOM 637 C CA . THR A 1 84 ? 7.790 -5.511 -3.782 1.00 84.62 84 THR A CA 1
ATOM 638 C C . THR A 1 84 ? 7.970 -5.124 -2.316 1.00 84.62 84 THR A C 1
ATOM 640 O O . THR A 1 84 ? 7.298 -5.678 -1.453 1.00 84.62 84 THR A O 1
ATOM 643 N N . SER A 1 85 ? 8.837 -4.152 -2.019 1.00 86.69 85 SER A N 1
ATOM 644 C CA . SER A 1 85 ? 9.128 -3.741 -0.639 1.00 86.69 85 SER A CA 1
ATOM 645 C C . SER A 1 85 ? 7.947 -3.010 -0.004 1.00 86.69 85 SER A C 1
ATOM 647 O O . SER A 1 85 ? 7.564 -3.332 1.116 1.00 86.69 85 SER A O 1
ATOM 649 N N . LEU A 1 86 ? 7.328 -2.067 -0.720 1.00 86.88 86 LEU A N 1
ATOM 650 C CA . LEU A 1 86 ? 6.145 -1.344 -0.240 1.00 86.88 86 LEU A CA 1
ATOM 651 C C . LEU A 1 86 ? 4.938 -2.271 -0.100 1.00 86.88 86 LEU A C 1
ATOM 653 O O . LEU A 1 86 ? 4.209 -2.174 0.885 1.00 86.88 86 LEU A O 1
ATOM 657 N N . GLY A 1 87 ? 4.760 -3.201 -1.041 1.00 88.88 87 GLY A N 1
ATOM 658 C CA . GLY A 1 87 ? 3.725 -4.227 -0.960 1.00 88.88 87 GLY A CA 1
ATOM 659 C C . GLY A 1 87 ? 3.943 -5.155 0.232 1.00 88.88 87 GLY A C 1
ATOM 660 O O . GLY A 1 87 ? 3.007 -5.409 0.982 1.00 88.88 87 GLY A O 1
ATOM 661 N N . ALA A 1 88 ? 5.184 -5.585 0.480 1.00 90.81 88 ALA A N 1
ATOM 662 C CA . ALA A 1 88 ? 5.526 -6.400 1.644 1.00 90.81 88 ALA A CA 1
ATOM 663 C C . ALA A 1 88 ? 5.259 -5.658 2.958 1.00 90.81 88 ALA A C 1
ATOM 665 O O . ALA A 1 88 ? 4.669 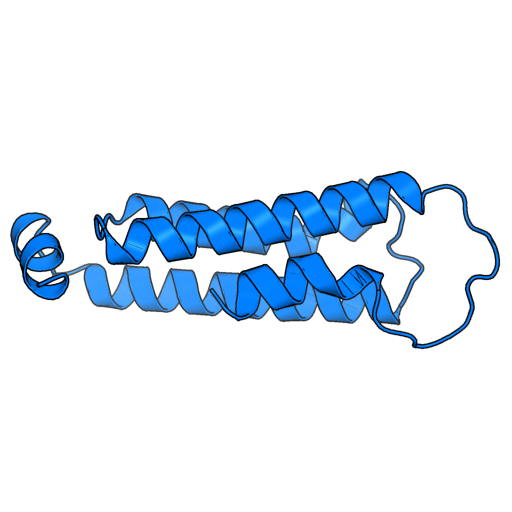-6.233 3.868 1.00 90.81 88 ALA A O 1
ATOM 666 N N . VAL A 1 89 ? 5.624 -4.375 3.047 1.00 92.00 89 VAL A N 1
ATOM 667 C CA . VAL A 1 89 ? 5.302 -3.538 4.212 1.00 92.00 89 VAL A CA 1
ATOM 668 C C . VAL A 1 89 ? 3.789 -3.440 4.408 1.00 92.00 89 VAL A C 1
ATOM 670 O O . VAL A 1 89 ? 3.324 -3.641 5.525 1.00 92.00 89 VAL A O 1
ATOM 673 N N . ALA A 1 90 ? 3.012 -3.193 3.349 1.00 88.38 90 ALA A N 1
ATOM 674 C CA . ALA A 1 90 ? 1.551 -3.129 3.437 1.00 88.38 90 ALA A CA 1
ATOM 675 C C . ALA A 1 90 ? 0.939 -4.452 3.929 1.00 88.38 90 ALA A C 1
ATOM 677 O O . ALA A 1 90 ? 0.080 -4.441 4.807 1.00 88.38 90 ALA A O 1
ATOM 678 N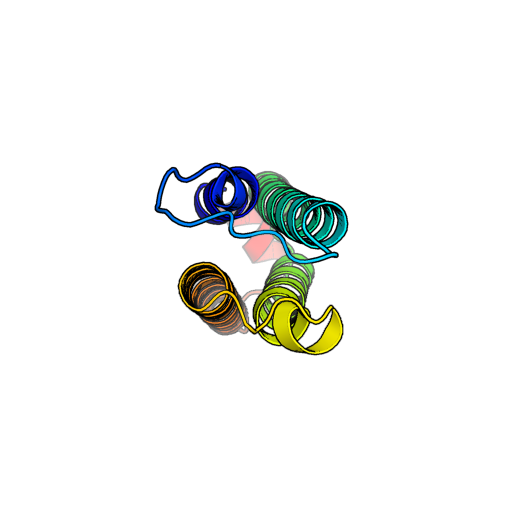 N . VAL A 1 91 ? 1.418 -5.589 3.414 1.00 92.38 91 VAL A N 1
ATOM 679 C CA . VAL A 1 91 ? 0.980 -6.923 3.852 1.00 92.38 91 VAL A CA 1
ATOM 680 C C . VAL A 1 91 ? 1.328 -7.163 5.316 1.00 92.38 91 VAL A C 1
ATOM 682 O O . VAL A 1 91 ? 0.471 -7.603 6.073 1.00 92.38 91 VAL A O 1
ATOM 685 N N . ILE A 1 92 ? 2.560 -6.858 5.730 1.00 92.81 92 ILE A N 1
ATOM 686 C CA . ILE A 1 92 ? 2.995 -7.035 7.120 1.00 92.81 92 ILE A CA 1
ATOM 687 C C . ILE A 1 92 ? 2.136 -6.182 8.053 1.00 92.81 92 ILE A C 1
ATOM 689 O O . ILE A 1 92 ? 1.654 -6.697 9.055 1.00 92.81 92 I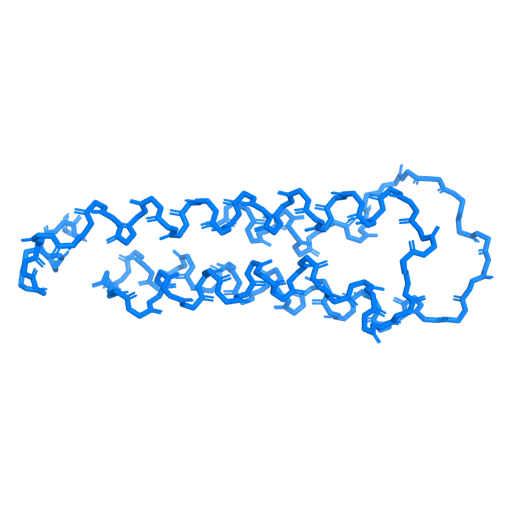LE A O 1
ATOM 693 N N . LEU A 1 93 ? 1.913 -4.908 7.721 1.00 89.88 93 LEU A N 1
ATOM 694 C CA . LEU A 1 93 ? 1.084 -4.019 8.532 1.00 89.88 93 LEU A CA 1
ATOM 695 C C . LEU A 1 93 ? -0.355 -4.524 8.630 1.00 89.88 93 LEU A C 1
ATOM 697 O O . LEU A 1 93 ? -0.848 -4.669 9.742 1.00 89.88 93 LEU A O 1
ATOM 701 N N . GLY A 1 94 ? -0.984 -4.878 7.507 1.00 87.38 94 GLY A N 1
ATOM 702 C CA . GLY A 1 94 ? -2.354 -5.393 7.518 1.00 87.38 94 GLY A CA 1
ATOM 703 C C . GLY A 1 94 ? -2.490 -6.705 8.297 1.00 87.38 94 GLY A C 1
ATOM 704 O O . GLY A 1 94 ? -3.464 -6.894 9.016 1.00 87.38 94 GLY A O 1
ATOM 705 N N . VAL A 1 95 ? -1.497 -7.599 8.219 1.00 91.00 95 VAL A N 1
ATOM 706 C CA . VAL A 1 95 ? -1.472 -8.836 9.021 1.00 91.00 95 VAL A CA 1
ATOM 707 C C . VAL A 1 95 ? -1.306 -8.532 10.510 1.00 91.00 95 VAL A C 1
ATOM 709 O O . VAL A 1 95 ? -1.959 -9.171 11.331 1.00 91.00 95 VAL A O 1
ATOM 712 N N . LEU A 1 96 ? -0.442 -7.578 10.871 1.00 89.81 96 LEU A N 1
ATOM 713 C CA . LEU A 1 96 ? -0.247 -7.173 12.265 1.00 89.81 96 LEU A CA 1
ATOM 714 C C . LEU A 1 96 ? -1.504 -6.521 12.848 1.00 89.81 96 LEU A C 1
ATOM 716 O O . LEU A 1 96 ? -1.857 -6.853 13.975 1.00 89.81 96 LEU A O 1
ATOM 720 N N . GLN A 1 97 ? -2.176 -5.654 12.086 1.00 86.31 97 GLN A N 1
ATOM 721 C CA . GLN A 1 97 ? -3.448 -5.035 12.475 1.00 86.31 97 GLN A CA 1
ATOM 722 C C . GLN A 1 97 ? -4.520 -6.111 12.689 1.00 86.31 97 GLN A C 1
ATOM 724 O O . GLN A 1 97 ? -5.026 -6.254 13.796 1.00 86.31 97 GLN A O 1
ATOM 729 N N . LEU A 1 98 ? -4.712 -7.007 11.714 1.00 87.50 98 LEU A N 1
ATOM 730 C CA . LEU A 1 98 ? -5.691 -8.093 11.822 1.00 87.50 98 LEU A CA 1
ATOM 731 C C . LEU A 1 98 ? -5.407 -9.054 12.989 1.00 87.50 98 LEU A C 1
ATOM 733 O O . LEU A 1 98 ? -6.330 -9.619 13.576 1.00 87.50 98 LEU A O 1
ATOM 737 N N . TRP A 1 99 ? -4.130 -9.274 13.319 1.00 89.31 99 TRP A N 1
ATOM 738 C CA . TRP A 1 99 ? -3.737 -10.072 14.480 1.00 89.31 99 TRP A CA 1
ATOM 739 C C . TRP A 1 99 ? -4.029 -9.357 15.807 1.00 89.31 99 TRP A C 1
ATOM 741 O O . TRP A 1 99 ? -4.483 -10.007 16.747 1.00 89.31 99 TRP A O 1
ATOM 751 N N . GLN A 1 100 ? -3.796 -8.043 15.886 1.00 84.88 100 GLN A N 1
ATOM 752 C CA . GLN A 1 100 ? -4.137 -7.227 17.059 1.00 84.88 100 GLN A CA 1
ATOM 753 C C . GLN A 1 100 ? -5.652 -7.163 17.273 1.00 84.88 100 GLN A C 1
ATOM 755 O O . GLN A 1 100 ? -6.129 -7.356 18.391 1.00 84.88 100 GLN A O 1
ATOM 760 N N . ASP A 1 101 ? -6.400 -6.986 16.190 1.00 80.31 101 ASP A N 1
ATOM 761 C CA . ASP A 1 101 ? -7.848 -6.804 16.212 1.00 80.31 101 ASP A CA 1
ATOM 762 C C . ASP A 1 101 ? -8.613 -8.121 16.394 1.00 80.31 101 ASP A C 1
ATOM 764 O O . ASP A 1 101 ? -9.832 -8.108 16.582 1.00 80.31 101 ASP A O 1
ATOM 768 N N . TRP A 1 102 ? -7.931 -9.271 16.363 1.00 76.50 102 TRP A N 1
ATOM 769 C CA . TRP A 1 102 ? -8.555 -10.597 16.332 1.00 76.50 102 TRP A CA 1
ATOM 770 C C . TRP A 1 102 ? -9.432 -10.899 17.559 1.00 76.50 102 TRP A C 1
ATOM 772 O O . TRP A 1 102 ? -10.475 -11.540 17.419 1.00 76.50 102 TRP A O 1
ATOM 782 N N . ASP A 1 103 ? -9.061 -10.389 18.737 1.00 74.69 103 ASP A N 1
ATOM 783 C CA . ASP A 1 103 ? -9.791 -10.601 20.003 1.00 74.69 103 ASP A CA 1
ATOM 784 C C . ASP A 1 103 ? -10.811 -9.484 20.319 1.00 74.69 103 ASP A C 1
ATOM 786 O O . ASP A 1 103 ? -11.610 -9.591 21.247 1.00 74.69 103 ASP A O 1
ATOM 790 N N . MET A 1 104 ? -10.822 -8.399 19.538 1.00 73.19 104 MET A N 1
ATOM 791 C CA . MET A 1 104 ? -11.685 -7.238 19.782 1.00 73.19 104 MET A CA 1
ATOM 792 C C . MET A 1 104 ? -13.064 -7.428 19.146 1.00 73.19 104 MET A C 1
ATOM 794 O O . MET A 1 104 ? -13.175 -7.812 17.985 1.00 73.19 104 MET A O 1
ATOM 798 N N . SER A 1 105 ? -14.146 -7.144 19.875 1.00 70.69 105 SER A N 1
ATOM 799 C CA . SER A 1 105 ? -15.478 -7.151 19.259 1.00 70.69 105 SER A CA 1
ATOM 800 C C . SER A 1 105 ? -15.640 -5.955 18.311 1.00 70.69 105 SER A C 1
ATOM 802 O O . SER A 1 105 ? -15.052 -4.895 18.540 1.00 70.69 105 SER A O 1
ATOM 804 N N . ASP A 1 106 ? -16.492 -6.072 17.287 1.00 69.06 106 ASP A N 1
ATOM 805 C CA . ASP A 1 106 ? -16.776 -4.965 16.354 1.00 69.06 106 ASP A CA 1
ATOM 806 C C . ASP A 1 106 ? -17.241 -3.685 17.086 1.00 69.06 106 ASP A C 1
ATOM 808 O O . ASP A 1 106 ? -17.034 -2.573 16.605 1.00 69.06 106 ASP A O 1
ATOM 812 N N . GLN A 1 107 ? -17.840 -3.820 18.278 1.00 64.00 107 GLN A N 1
ATOM 813 C CA . GLN A 1 107 ? -18.263 -2.687 19.107 1.00 64.00 107 GLN A CA 1
ATOM 814 C C . GLN A 1 107 ? -17.102 -1.978 19.814 1.00 64.00 107 GLN A C 1
ATOM 816 O O . GLN A 1 107 ? -17.226 -0.798 20.143 1.00 64.00 107 GLN A O 1
ATOM 821 N N . ASP A 1 108 ? -15.994 -2.671 20.069 1.00 70.94 108 ASP A N 1
ATOM 822 C CA . ASP A 1 108 ? -14.813 -2.100 20.721 1.00 70.94 108 ASP A CA 1
ATOM 823 C C . ASP A 1 108 ? -13.897 -1.408 19.708 1.00 70.94 108 ASP A C 1
ATOM 825 O O . ASP A 1 108 ? -13.342 -0.354 20.017 1.00 70.94 108 ASP A O 1
ATOM 829 N N . LEU A 1 109 ? -13.853 -1.899 18.464 1.00 67.12 109 LEU A N 1
ATOM 830 C CA . LEU A 1 109 ? -13.189 -1.218 17.344 1.00 67.12 109 LEU A CA 1
ATOM 831 C C . LEU A 1 109 ? -13.781 0.176 17.088 1.00 67.12 109 LEU A C 1
ATOM 833 O O . LEU A 1 109 ? -13.046 1.147 16.918 1.00 67.12 109 LEU A O 1
ATOM 837 N N . LEU A 1 110 ? -15.110 0.315 17.158 1.00 67.69 110 LEU A N 1
ATOM 838 C CA . LEU A 1 110 ? -15.788 1.606 16.981 1.00 67.69 110 LEU A CA 1
ATOM 839 C C . LEU A 1 110 ? -15.467 2.629 18.087 1.00 67.69 110 LEU A C 1
ATOM 841 O O . LEU A 1 110 ? -15.591 3.830 17.848 1.00 67.69 110 LEU A O 1
ATOM 845 N N . LYS A 1 111 ? -15.057 2.188 19.286 1.00 65.06 111 LYS A N 1
ATOM 846 C CA . LYS A 1 111 ? -14.715 3.085 20.408 1.00 65.06 111 LYS A CA 1
ATOM 847 C C . LYS A 1 111 ? -13.308 3.672 20.301 1.00 65.06 111 LYS A C 1
ATOM 849 O O . LYS A 1 111 ? -13.063 4.714 20.895 1.00 65.06 111 LYS A O 1
ATOM 854 N N . HIS A 1 112 ? -12.400 3.039 19.557 1.00 61.38 112 HIS A N 1
ATOM 855 C CA . HIS A 1 112 ? -11.029 3.527 19.368 1.00 61.38 112 HIS A CA 1
ATOM 856 C C . HIS A 1 112 ? -10.903 4.654 18.330 1.00 61.38 112 HIS A C 1
ATOM 858 O O . HIS A 1 112 ? -9.851 5.284 18.251 1.00 61.38 112 HIS A O 1
ATOM 864 N N . GLY A 1 113 ? -11.961 4.918 17.554 1.00 56.81 113 GLY A N 1
ATOM 865 C CA . GLY A 1 113 ? -12.017 6.001 16.566 1.00 56.81 113 GLY A CA 1
ATOM 866 C C . GLY A 1 113 ? -12.558 7.344 17.084 1.00 56.81 113 GLY A C 1
ATOM 867 O O . GLY A 1 113 ? -12.747 8.247 16.270 1.00 56.81 113 GLY A O 1
ATOM 868 N N . GLN A 1 114 ? -12.848 7.478 18.388 1.00 52.47 114 GLN A N 1
ATOM 869 C CA . GLN A 1 114 ? -13.248 8.739 19.043 1.00 52.47 114 GLN A CA 1
ATOM 870 C C . GLN A 1 114 ? -12.075 9.368 19.796 1.00 52.47 114 GLN A C 1
ATOM 872 O O . GLN A 1 114 ? -11.982 10.616 19.771 1.00 52.47 114 GLN A O 1
#

pLDDT: mean 78.71, std 11.33, range [47.44, 94.0]